Protein AF-A0AA36F2J8-F1 (afdb_monomer)

InterPro domains:
  IPR000595 Cyclic nucleotide-binding domain [PF00027] (8-56)
  IPR000595 Cyclic nucleotide-binding domain [PS50042] (1-52)
  IPR014710 RmlC-like jelly roll fold [G3DSA:2.60.120.10] (3-71)
  IPR018490 Cyclic nucleotide-binding domain superfamily [SSF51206] (6-64)

Structure (mmCIF, N/CA/C/O backbone):
data_AF-A0AA36F2J8-F1
#
_entry.id   AF-A0AA36F2J8-F1
#
loop_
_atom_site.group_PDB
_atom_site.id
_atom_site.type_symbol
_atom_site.label_atom_id
_atom_site.label_alt_id
_atom_site.label_comp_id
_atom_site.label_asym_id
_atom_site.label_entity_id
_atom_site.label_seq_id
_atom_site.pdbx_PDB_i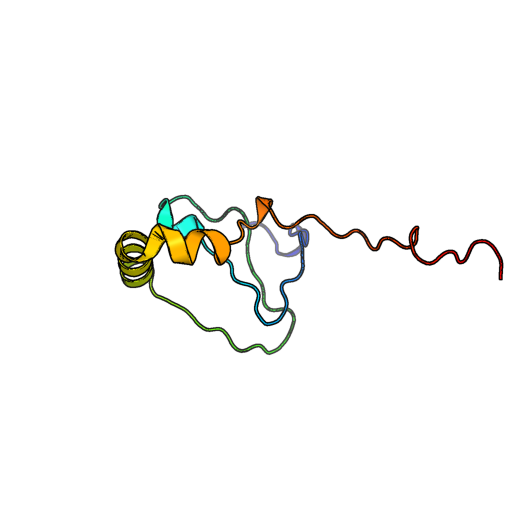ns_code
_atom_site.Cartn_x
_atom_site.Cartn_y
_atom_site.Cartn_z
_atom_site.occupancy
_atom_site.B_iso_or_equiv
_atom_site.auth_seq_id
_atom_site.auth_comp_id
_atom_site.auth_asym_id
_atom_site.auth_atom_id
_atom_site.pdbx_PDB_model_num
ATOM 1 N N . MET A 1 1 ? 22.430 8.380 -1.273 1.00 44.78 1 MET A N 1
ATOM 2 C CA . MET A 1 1 ? 21.251 8.028 -2.091 1.00 44.78 1 MET A CA 1
ATOM 3 C C . MET A 1 1 ? 21.402 6.566 -2.439 1.00 44.78 1 MET A C 1
ATOM 5 O O . MET A 1 1 ? 22.439 6.236 -2.993 1.00 44.78 1 MET A O 1
ATOM 9 N N . LEU A 1 2 ? 20.462 5.706 -2.046 1.00 50.56 2 LEU A N 1
ATOM 10 C CA . LEU A 1 2 ? 20.464 4.321 -2.527 1.00 50.56 2 LEU A CA 1
ATOM 11 C C . LEU A 1 2 ? 20.163 4.357 -4.028 1.00 50.56 2 LEU A C 1
ATOM 13 O O . LEU A 1 2 ? 19.231 5.055 -4.441 1.00 50.56 2 LEU A O 1
ATOM 17 N N . GLY A 1 3 ? 20.998 3.703 -4.831 1.00 55.41 3 GLY A N 1
ATOM 18 C CA . GLY A 1 3 ? 20.766 3.576 -6.264 1.00 55.41 3 GLY A CA 1
ATOM 19 C C . GLY A 1 3 ? 19.568 2.665 -6.508 1.00 55.41 3 GLY A C 1
ATOM 20 O O . GLY A 1 3 ? 19.292 1.769 -5.715 1.00 55.41 3 GLY A O 1
ATOM 21 N N . VAL A 1 4 ? 18.846 2.876 -7.608 1.00 60.44 4 VAL A N 1
ATOM 22 C CA . VAL A 1 4 ? 17.727 1.999 -8.009 1.00 60.44 4 VAL A CA 1
ATOM 23 C C . VAL A 1 4 ? 18.192 0.540 -8.181 1.00 60.44 4 VAL A C 1
ATOM 25 O O . VAL A 1 4 ? 17.394 -0.373 -8.010 1.00 60.44 4 VAL A O 1
ATOM 28 N N . GLU A 1 5 ? 19.486 0.319 -8.433 1.00 61.47 5 GLU A N 1
ATOM 29 C CA . GLU A 1 5 ? 20.117 -1.004 -8.562 1.00 61.47 5 GLU A CA 1
ATOM 30 C C . GLU A 1 5 ? 20.150 -1.824 -7.258 1.00 61.47 5 GLU A C 1
ATOM 32 O O . GLU A 1 5 ? 20.291 -3.042 -7.317 1.00 61.47 5 GLU A O 1
ATOM 37 N N . ASP A 1 6 ? 19.942 -1.195 -6.094 1.00 79.88 6 ASP A N 1
ATOM 38 C CA . ASP A 1 6 ? 19.853 -1.891 -4.799 1.00 79.88 6 ASP A CA 1
ATOM 39 C C . ASP A 1 6 ? 18.413 -2.329 -4.451 1.00 79.88 6 ASP A C 1
ATOM 41 O O . ASP A 1 6 ? 18.157 -2.871 -3.371 1.00 79.88 6 ASP A O 1
ATOM 45 N N . LEU A 1 7 ? 17.435 -2.067 -5.328 1.00 81.25 7 LEU A N 1
ATOM 46 C CA . LEU A 1 7 ? 16.034 -2.401 -5.081 1.00 81.25 7 LEU A CA 1
ATOM 47 C C . LEU A 1 7 ? 15.717 -3.828 -5.534 1.00 81.25 7 LEU A C 1
ATOM 49 O O . LEU A 1 7 ? 15.866 -4.185 -6.699 1.00 81.25 7 LEU A O 1
ATOM 53 N N . VAL A 1 8 ? 15.187 -4.627 -4.609 1.00 88.88 8 VAL A N 1
ATOM 54 C CA . VAL A 1 8 ? 14.653 -5.963 -4.897 1.00 88.88 8 VAL A CA 1
ATOM 55 C C . VAL A 1 8 ? 13.129 -5.903 -4.947 1.00 88.88 8 VAL A C 1
ATOM 57 O O . VAL A 1 8 ? 12.485 -5.406 -4.019 1.00 88.88 8 VAL A O 1
ATOM 60 N N . THR A 1 9 ? 12.533 -6.443 -6.011 1.00 89.88 9 THR A N 1
ATOM 61 C CA . THR A 1 9 ? 11.075 -6.578 -6.122 1.00 89.88 9 THR A CA 1
ATOM 62 C C . THR A 1 9 ? 10.565 -7.628 -5.137 1.00 89.88 9 THR A C 1
ATOM 64 O O . THR A 1 9 ? 10.873 -8.810 -5.264 1.00 89.88 9 THR A O 1
ATOM 67 N N . LEU A 1 10 ? 9.757 -7.201 -4.163 1.00 89.88 10 LEU A N 1
ATOM 68 C CA . LEU A 1 10 ? 9.145 -8.101 -3.178 1.00 89.88 10 LEU A CA 1
ATOM 69 C C . LEU A 1 10 ? 7.918 -8.835 -3.744 1.00 89.88 10 LEU A C 1
ATOM 71 O O . LEU A 1 10 ? 7.738 -10.026 -3.499 1.00 89.88 10 LEU A O 1
ATOM 75 N N . CYS A 1 11 ? 7.060 -8.116 -4.473 1.00 89.19 11 CYS A N 1
ATOM 76 C CA . CYS A 1 11 ? 5.853 -8.631 -5.122 1.00 89.19 11 CYS A CA 1
ATOM 77 C C . CYS A 1 11 ? 5.341 -7.645 -6.188 1.00 89.19 11 CYS A C 1
ATOM 79 O O . CYS A 1 11 ? 5.785 -6.495 -6.233 1.00 89.19 11 CYS A O 1
ATOM 81 N N . THR A 1 12 ? 4.384 -8.094 -7.003 1.00 91.25 12 THR A N 1
ATOM 82 C CA . THR A 1 12 ? 3.645 -7.262 -7.965 1.00 91.25 12 THR A CA 1
ATOM 83 C C . THR A 1 12 ? 2.186 -7.176 -7.531 1.00 91.25 12 THR A C 1
ATOM 85 O O . THR A 1 12 ? 1.591 -8.187 -7.164 1.00 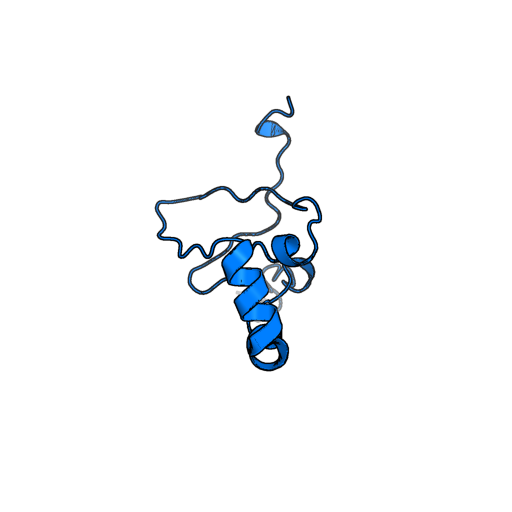91.25 12 THR A O 1
ATOM 88 N N . LEU A 1 13 ? 1.611 -5.973 -7.565 1.00 92.12 13 LEU A N 1
ATOM 89 C CA . LEU A 1 13 ? 0.217 -5.724 -7.191 1.00 92.12 13 LEU A CA 1
ATOM 90 C C . LEU A 1 13 ? -0.641 -5.604 -8.454 1.00 92.12 13 LEU A C 1
ATOM 92 O O . LEU A 1 13 ? -0.276 -4.880 -9.377 1.00 92.12 13 LEU A O 1
ATOM 96 N N . GLY A 1 14 ? -1.774 -6.308 -8.487 1.00 90.81 14 GLY A N 1
ATOM 97 C CA . GLY A 1 14 ? -2.724 -6.279 -9.603 1.00 90.81 14 GLY A CA 1
ATOM 98 C C . GLY A 1 14 ? -3.971 -5.440 -9.314 1.00 90.81 14 GLY A C 1
ATOM 99 O O . GLY A 1 14 ? -4.179 -4.961 -8.195 1.00 90.81 14 GLY A O 1
ATOM 100 N N . THR A 1 15 ? -4.839 -5.301 -10.315 1.00 91.94 15 THR A N 1
ATOM 101 C CA . THR A 1 15 ? -6.145 -4.635 -10.185 1.00 91.94 15 THR A CA 1
ATOM 102 C C . THR A 1 15 ? -6.954 -5.201 -9.015 1.00 91.94 15 THR A C 1
ATOM 104 O O . THR A 1 15 ? -6.996 -6.409 -8.802 1.00 91.94 15 THR A O 1
ATOM 107 N N . GLY A 1 16 ? -7.599 -4.319 -8.246 1.00 88.50 16 GLY A N 1
ATOM 108 C CA . GLY A 1 16 ? -8.368 -4.687 -7.051 1.00 88.50 16 GLY A CA 1
ATOM 109 C C . GLY A 1 16 ? -7.533 -4.833 -5.774 1.00 88.50 16 GLY A C 1
ATOM 110 O O . GLY A 1 16 ? -8.105 -4.962 -4.695 1.00 88.50 16 GLY A O 1
ATOM 111 N N . THR A 1 17 ? -6.201 -4.758 -5.864 1.00 89.31 17 THR A N 1
ATOM 112 C CA . THR A 1 17 ? -5.320 -4.794 -4.688 1.00 89.31 17 THR A CA 1
ATOM 113 C C . THR A 1 17 ? -5.250 -3.429 -4.008 1.00 89.31 17 THR A C 1
ATOM 115 O O . THR A 1 17 ? -5.087 -2.401 -4.664 1.00 89.31 17 THR A O 1
ATOM 118 N N . THR A 1 18 ? -5.305 -3.414 -2.678 1.00 90.25 18 THR A N 1
ATOM 119 C CA . THR A 1 18 ? -5.081 -2.216 -1.854 1.00 90.25 18 THR A CA 1
ATOM 120 C C . THR A 1 18 ? -3.707 -2.261 -1.187 1.00 90.25 18 THR A C 1
ATOM 122 O O . THR A 1 18 ? -3.245 -3.337 -0.819 1.00 90.25 18 THR A O 1
ATOM 125 N N . PHE A 1 19 ? -3.073 -1.107 -0.969 1.00 90.44 19 PHE A N 1
ATOM 126 C CA . PHE A 1 19 ? -1.808 -0.986 -0.231 1.00 90.44 19 PHE A CA 1
ATOM 127 C C . PHE A 1 19 ? -1.710 0.377 0.473 1.00 90.44 19 PHE A C 1
ATOM 129 O O . PHE A 1 19 ? -2.461 1.301 0.157 1.00 90.44 19 PHE A O 1
ATOM 136 N N . GLY A 1 20 ? -0.754 0.534 1.396 1.00 89.38 20 GLY A N 1
ATOM 137 C CA . GLY A 1 20 ? -0.454 1.827 2.028 1.00 89.38 20 GLY A CA 1
ATOM 138 C C . GLY A 1 20 ? -1.138 2.041 3.379 1.00 89.38 20 GLY A C 1
ATOM 139 O O . GLY A 1 20 ? -1.251 3.171 3.847 1.00 89.38 20 GLY A O 1
ATOM 140 N N . GLU A 1 21 ? -1.543 0.960 4.036 1.00 87.50 21 GLU A N 1
ATOM 141 C CA . GLU A 1 21 ? -2.186 0.910 5.347 1.00 87.50 21 GLU A CA 1
ATOM 142 C C . GLU A 1 21 ? -1.352 1.529 6.478 1.00 87.50 21 GLU A C 1
ATOM 144 O O . GLU A 1 21 ? -1.895 1.913 7.515 1.00 87.50 21 GLU A O 1
ATOM 149 N N . SER A 1 22 ? -0.039 1.694 6.274 1.00 88.50 22 SER A N 1
ATOM 150 C CA . SER A 1 22 ? 0.870 2.271 7.270 1.00 88.50 22 SER A CA 1
ATOM 151 C C . SER A 1 22 ? 0.446 3.674 7.726 1.00 88.50 22 SER A C 1
ATOM 153 O O . SER A 1 22 ? 0.732 4.055 8.863 1.00 88.50 22 SER A O 1
ATOM 155 N N . VAL A 1 23 ? -0.312 4.404 6.895 1.00 88.38 23 VAL A N 1
ATOM 156 C CA . VAL A 1 23 ? -0.878 5.727 7.209 1.00 88.38 23 VAL A CA 1
ATOM 157 C C . VAL A 1 23 ? -1.835 5.725 8.407 1.00 88.38 23 VAL A C 1
ATOM 159 O O . VAL A 1 23 ? -2.040 6.777 9.010 1.00 88.38 23 VAL A O 1
ATOM 162 N N . LEU A 1 24 ? -2.410 4.576 8.783 1.00 87.38 24 LEU A N 1
ATOM 163 C CA . LEU A 1 24 ? -3.236 4.449 9.992 1.00 87.38 24 LEU A CA 1
ATOM 164 C C . LEU A 1 24 ? -2.402 4.509 11.272 1.00 87.38 24 LEU A C 1
ATOM 166 O O . LEU A 1 24 ? -2.899 4.914 12.316 1.00 87.38 24 LEU A O 1
ATOM 170 N N . THR A 1 25 ? -1.136 4.104 11.188 1.00 86.00 25 THR A N 1
ATOM 171 C CA . THR A 1 25 ? -0.239 3.967 12.345 1.00 86.00 25 THR A CA 1
ATOM 172 C C . THR A 1 25 ? 0.820 5.062 12.427 1.00 86.00 25 THR A C 1
ATOM 174 O O . THR A 1 25 ? 1.640 5.031 13.338 1.00 86.00 25 THR A O 1
ATOM 177 N N . ASP A 1 26 ? 0.847 5.981 11.454 1.00 85.75 26 ASP A N 1
ATOM 178 C CA . ASP A 1 26 ? 1.903 6.989 11.267 1.00 85.75 26 ASP A CA 1
ATOM 179 C C . ASP A 1 26 ? 3.332 6.402 11.227 1.00 85.75 26 ASP A C 1
ATOM 181 O O . ASP A 1 26 ? 4.323 7.111 11.403 1.00 85.75 26 ASP A O 1
ATOM 185 N N . LYS A 1 27 ? 3.461 5.098 10.948 1.00 86.56 27 LYS A N 1
ATOM 186 C CA . LYS A 1 27 ? 4.752 4.428 10.774 1.00 86.56 27 LYS A CA 1
ATOM 187 C C . LYS A 1 27 ? 5.308 4.671 9.364 1.00 86.56 27 LYS A C 1
ATOM 189 O O . LYS A 1 27 ? 4.530 4.768 8.405 1.00 86.56 27 LYS A O 1
ATOM 194 N N . PRO A 1 28 ? 6.645 4.712 9.203 1.00 88.50 28 PRO A N 1
ATOM 195 C CA . PRO A 1 28 ? 7.277 4.743 7.8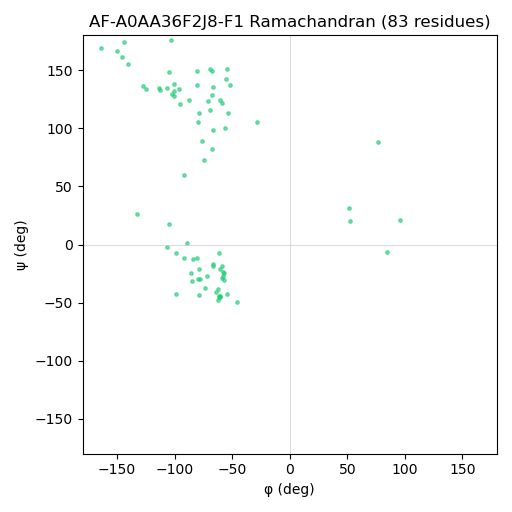87 1.00 88.50 28 PRO A CA 1
ATOM 196 C C . PRO A 1 28 ? 6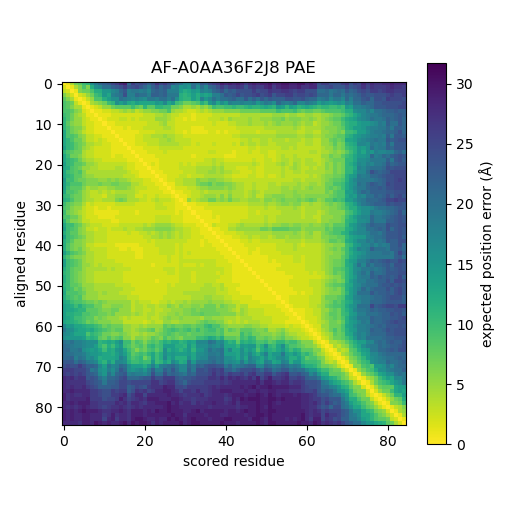.814 3.584 6.995 1.00 88.50 28 PRO A C 1
ATOM 198 O O . PRO A 1 28 ? 6.481 2.502 7.478 1.00 88.50 28 PRO A O 1
ATOM 201 N N . ARG A 1 29 ? 6.819 3.796 5.676 1.00 86.81 29 ARG A N 1
ATOM 202 C CA . ARG A 1 29 ? 6.524 2.733 4.704 1.00 86.81 29 ARG A CA 1
ATOM 203 C C . ARG A 1 29 ? 7.625 1.674 4.740 1.00 86.81 29 ARG A C 1
ATOM 205 O O . ARG A 1 29 ? 8.802 2.015 4.735 1.00 86.81 29 ARG A O 1
ATOM 212 N N . HIS A 1 30 ? 7.234 0.402 4.742 1.00 83.81 30 HIS A N 1
ATOM 213 C CA . HIS A 1 30 ? 8.178 -0.721 4.758 1.00 83.81 30 HIS A CA 1
ATOM 214 C C . HIS A 1 30 ? 8.787 -1.019 3.378 1.00 83.81 30 HIS A C 1
ATOM 216 O O . HIS A 1 30 ? 9.834 -1.651 3.299 1.00 83.81 30 HIS A O 1
ATOM 222 N N . ALA A 1 31 ? 8.133 -0.581 2.300 1.00 88.81 31 ALA A N 1
ATOM 223 C CA . ALA A 1 31 ? 8.568 -0.799 0.926 1.00 88.81 31 ALA A CA 1
ATOM 224 C C . ALA A 1 31 ? 8.216 0.404 0.039 1.00 88.81 31 ALA A C 1
ATOM 226 O O . ALA A 1 31 ? 7.336 1.208 0.370 1.00 88.81 31 ALA A O 1
ATOM 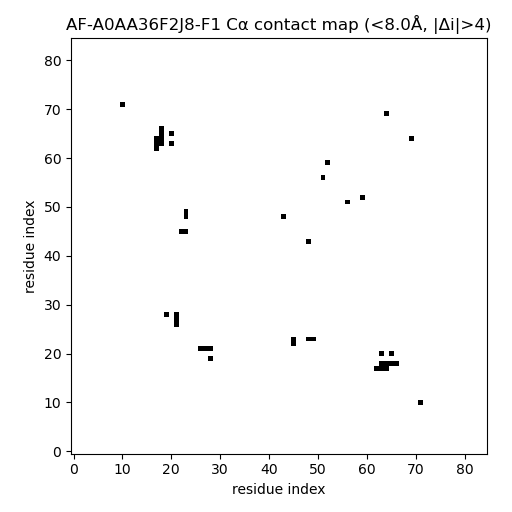227 N N . THR A 1 32 ? 8.892 0.496 -1.104 1.00 89.81 32 THR A N 1
ATOM 228 C CA . THR A 1 32 ? 8.591 1.456 -2.171 1.00 89.81 32 THR A CA 1
ATOM 229 C C . THR A 1 32 ? 7.716 0.778 -3.218 1.00 89.81 32 THR A C 1
ATOM 231 O O . THR A 1 32 ? 8.019 -0.333 -3.643 1.00 89.81 32 THR A O 1
ATOM 234 N N . VAL A 1 33 ? 6.648 1.449 -3.649 1.00 92.06 33 VAL A N 1
ATOM 235 C CA . VAL A 1 33 ? 5.803 0.990 -4.759 1.00 92.06 33 VAL A CA 1
ATOM 236 C C . VAL A 1 33 ? 6.192 1.768 -6.007 1.00 92.06 33 VAL A C 1
ATOM 238 O O . VAL A 1 33 ? 6.237 2.998 -5.979 1.00 9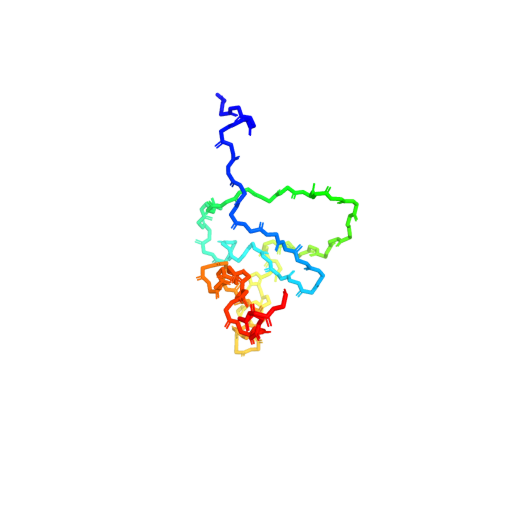2.06 33 VAL A O 1
ATOM 241 N N . VAL A 1 34 ? 6.474 1.044 -7.086 1.00 92.44 34 VAL A N 1
ATOM 242 C CA . VAL A 1 34 ? 6.809 1.596 -8.401 1.00 92.44 34 VAL A CA 1
ATOM 243 C C . VAL A 1 34 ? 5.845 0.988 -9.412 1.00 92.44 34 VAL A C 1
ATOM 245 O O . VAL A 1 34 ? 5.598 -0.215 -9.383 1.00 92.44 34 VAL A O 1
ATOM 248 N N . THR A 1 35 ? 5.276 1.817 -10.281 1.00 94.44 35 THR A N 1
ATOM 249 C CA . THR A 1 35 ? 4.404 1.358 -11.366 1.00 94.44 35 THR A CA 1
ATOM 250 C C . THR A 1 35 ? 5.238 0.639 -12.423 1.00 94.44 35 THR A C 1
ATOM 252 O O . THR A 1 35 ? 6.179 1.233 -12.949 1.00 94.44 35 THR A O 1
ATOM 255 N N . SER A 1 36 ? 4.907 -0.618 -12.733 1.00 91.44 36 SER A N 1
ATOM 256 C CA . SER A 1 36 ? 5.563 -1.375 -13.811 1.00 91.44 36 SER A CA 1
ATOM 257 C C . SER A 1 36 ? 5.055 -0.985 -15.199 1.00 91.44 36 SER A C 1
ATOM 259 O O . SER A 1 36 ? 5.822 -1.028 -16.151 1.00 91.44 36 SER A O 1
ATOM 261 N N . ASP A 1 37 ? 3.790 -0.564 -15.285 1.00 92.81 37 ASP A N 1
ATOM 262 C CA . ASP A 1 37 ? 3.087 -0.157 -16.505 1.00 92.81 37 ASP A CA 1
ATOM 263 C C . ASP A 1 37 ? 2.132 1.011 -16.212 1.00 92.81 37 ASP A C 1
ATOM 265 O O . ASP A 1 37 ? 1.940 1.403 -15.055 1.00 92.81 37 ASP A O 1
ATOM 269 N N . PHE A 1 38 ? 1.501 1.562 -17.256 1.00 95.50 38 PHE A N 1
ATOM 270 C CA . PHE A 1 38 ? 0.416 2.532 -17.098 1.00 95.50 38 PHE A CA 1
ATOM 271 C C . PHE A 1 38 ? -0.737 1.918 -16.298 1.00 95.50 38 PHE A C 1
ATOM 273 O O . PHE A 1 38 ? -1.319 0.910 -16.697 1.00 95.50 38 PHE A O 1
ATOM 280 N N . CYS A 1 39 ? -1.088 2.546 -15.179 1.00 94.94 39 CYS A N 1
ATOM 281 C CA . CYS A 1 39 ? -2.176 2.101 -14.320 1.00 94.94 39 CYS A CA 1
ATOM 282 C C . CYS A 1 39 ? -2.976 3.281 -13.774 1.00 94.94 39 CYS A C 1
ATOM 284 O O . CYS A 1 39 ? -2.455 4.384 -13.598 1.00 94.94 39 CYS A O 1
ATOM 286 N N . GLU A 1 40 ? -4.228 3.014 -13.430 1.00 96.50 40 GLU A N 1
ATOM 287 C CA . GLU A 1 40 ? -5.093 3.953 -12.727 1.00 96.50 40 GLU A CA 1
ATOM 288 C C . GLU A 1 40 ? -5.135 3.596 -11.240 1.00 96.50 40 GLU A C 1
ATOM 290 O O . GLU A 1 40 ? -5.211 2.424 -10.869 1.00 96.50 40 GLU A O 1
ATOM 295 N N . LEU A 1 41 ? -5.073 4.611 -10.377 1.00 96.06 41 LEU A N 1
ATOM 296 C CA . LEU A 1 41 ? -5.063 4.438 -8.927 1.00 96.06 41 LEU A CA 1
ATOM 297 C C . LEU A 1 41 ? -6.152 5.292 -8.288 1.00 96.06 41 LEU A C 1
ATOM 299 O O . LEU A 1 41 ? -6.288 6.477 -8.590 1.00 96.06 41 LEU A O 1
ATOM 303 N N . ILE A 1 42 ? -6.872 4.704 -7.335 1.00 95.38 42 ILE A N 1
ATOM 304 C CA . ILE A 1 42 ? -7.765 5.440 -6.441 1.00 95.38 42 ILE A CA 1
ATOM 305 C C . ILE A 1 42 ? -6.993 5.735 -5.161 1.00 95.38 42 ILE A C 1
ATOM 307 O O . ILE A 1 42 ? -6.524 4.827 -4.475 1.00 95.38 42 ILE A O 1
ATOM 311 N N . ARG A 1 43 ? -6.864 7.021 -4.833 1.00 94.88 43 ARG A N 1
ATOM 312 C CA . ARG A 1 43 ? -6.184 7.485 -3.624 1.00 94.88 43 ARG A CA 1
ATOM 313 C C . ARG A 1 43 ? -7.184 8.117 -2.666 1.00 94.88 43 ARG A C 1
ATOM 315 O O . ARG A 1 43 ? -7.942 8.998 -3.051 1.00 94.88 43 ARG A O 1
ATOM 322 N N . VAL A 1 44 ? -7.090 7.730 -1.397 1.00 93.94 44 VAL A N 1
ATOM 323 C CA . VAL A 1 44 ? -7.745 8.412 -0.275 1.00 93.94 44 VAL A CA 1
ATOM 324 C C . VAL A 1 44 ? -6.675 9.168 0.513 1.00 93.94 44 VAL A C 1
ATOM 326 O O . VAL A 1 44 ? -5.586 8.639 0.751 1.00 93.94 44 VAL A O 1
ATOM 329 N N . GLU A 1 45 ? -6.933 10.420 0.892 1.00 94.62 45 GLU A N 1
ATOM 330 C CA . GLU A 1 45 ? -6.004 11.159 1.750 1.00 94.62 45 GLU A CA 1
ATOM 331 C C . GLU A 1 45 ? -5.940 10.547 3.151 1.00 94.62 45 GLU A C 1
ATOM 333 O O . GLU A 1 45 ? -6.927 10.024 3.661 1.00 94.62 45 GLU A O 1
ATOM 338 N N . GLN A 1 46 ? -4.787 10.658 3.816 1.00 93.19 46 GLN A N 1
ATOM 339 C CA . GLN A 1 46 ? -4.588 10.073 5.145 1.00 93.19 46 GLN A CA 1
ATOM 340 C C . GLN A 1 46 ? -5.648 10.523 6.159 1.00 93.19 46 GLN A C 1
ATOM 342 O O . GLN A 1 46 ? -6.143 9.699 6.924 1.00 93.19 46 GLN A O 1
ATOM 347 N N . LYS A 1 47 ? -5.997 11.817 6.168 1.00 94.25 47 LYS A N 1
ATOM 348 C CA . LYS A 1 47 ? -6.992 12.371 7.097 1.00 94.25 47 LYS A CA 1
ATOM 349 C C . LYS A 1 47 ? -8.361 11.707 6.904 1.00 94.25 47 LYS A C 1
ATOM 351 O O . LYS A 1 47 ? -8.985 11.288 7.873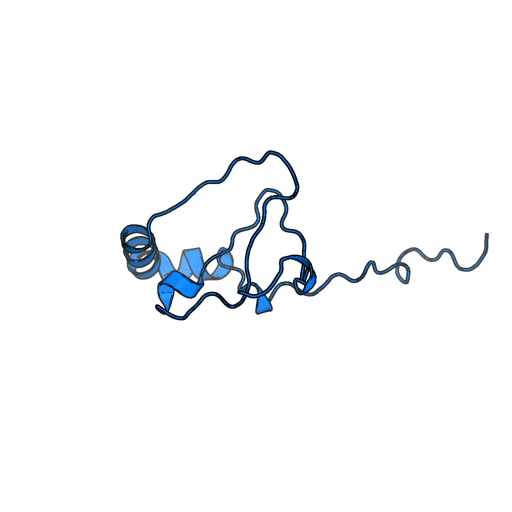 1.00 94.25 47 LYS A O 1
ATOM 356 N N . ASP A 1 48 ? -8.770 11.531 5.650 1.00 94.94 48 ASP A N 1
ATOM 357 C CA . ASP A 1 48 ? -10.064 10.956 5.295 1.00 94.94 48 ASP A CA 1
ATOM 358 C C . ASP A 1 48 ? -10.055 9.448 5.544 1.00 94.94 48 ASP A C 1
ATOM 360 O O . ASP A 1 48 ? -11.022 8.893 6.057 1.00 94.94 48 ASP A O 1
ATOM 364 N N . PHE A 1 49 ? -8.926 8.787 5.279 1.00 93.00 49 PHE A N 1
ATOM 365 C CA . PHE A 1 49 ? -8.755 7.367 5.557 1.00 93.00 49 PHE A CA 1
ATOM 366 C C . PHE A 1 49 ? -8.831 7.051 7.055 1.00 93.00 49 PHE A C 1
ATOM 368 O O . PHE A 1 49 ? -9.484 6.081 7.432 1.00 93.00 49 PHE A O 1
ATOM 375 N N . LYS A 1 50 ? -8.235 7.890 7.917 1.00 91.69 50 LYS A N 1
ATOM 376 C CA . LYS A 1 50 ? -8.360 7.759 9.379 1.00 91.69 50 LYS A CA 1
ATOM 377 C C . LYS A 1 50 ? -9.822 7.892 9.823 1.00 91.69 50 LYS A C 1
ATOM 379 O O . LYS A 1 50 ? -10.304 7.036 10.558 1.00 91.69 50 LYS A O 1
ATOM 384 N N . ILE A 1 51 ? -10.555 8.877 9.294 1.00 94.19 51 ILE A N 1
ATOM 385 C CA . ILE A 1 51 ? -11.991 9.056 9.582 1.00 94.19 51 ILE A CA 1
ATOM 386 C C . ILE A 1 51 ? -12.810 7.838 9.125 1.00 94.19 51 ILE A C 1
ATOM 388 O O . ILE A 1 51 ? -13.687 7.369 9.854 1.00 94.19 51 ILE A O 1
ATOM 392 N N . LEU A 1 52 ? -12.547 7.320 7.920 1.00 92.25 52 LEU A N 1
ATOM 393 C CA . LEU A 1 52 ? -13.229 6.137 7.390 1.00 92.25 52 LEU A CA 1
ATOM 394 C C . LEU A 1 52 ? -12.972 4.905 8.261 1.00 92.25 52 LEU A C 1
ATOM 396 O O . LEU A 1 52 ? -13.925 4.198 8.595 1.00 92.25 52 LEU A O 1
ATOM 400 N N . TRP A 1 53 ? -11.714 4.693 8.657 1.00 90.25 53 TRP A N 1
ATOM 401 C CA . TRP A 1 53 ? -11.292 3.584 9.508 1.00 90.25 53 TRP A CA 1
ATOM 402 C C . TRP A 1 53 ? -11.943 3.632 10.889 1.00 90.25 53 TRP A C 1
ATOM 404 O O . TRP A 1 53 ? -12.498 2.633 11.333 1.00 90.25 53 TRP A O 1
ATOM 414 N N . GLU A 1 54 ? -11.940 4.789 11.551 1.00 91.75 54 GLU A N 1
ATOM 415 C CA . GLU A 1 54 ? -12.549 4.951 12.877 1.00 91.75 54 GLU A CA 1
ATOM 416 C C . GLU A 1 54 ? -14.059 4.686 12.862 1.00 91.75 54 GLU A C 1
ATOM 418 O O . GLU A 1 54 ? -14.590 4.074 13.787 1.00 91.75 54 GLU A O 1
ATOM 423 N N . ARG A 1 55 ? -14.756 5.106 11.799 1.00 94.06 55 ARG A N 1
ATOM 424 C CA . ARG A 1 55 ? -16.214 4.943 11.675 1.00 94.06 55 ARG A CA 1
ATOM 425 C C . ARG A 1 55 ? -16.646 3.542 11.242 1.00 94.06 55 ARG A C 1
ATOM 427 O O . ARG A 1 55 ? -17.751 3.125 11.578 1.00 94.06 55 ARG A O 1
ATOM 434 N N . ASN A 1 56 ? -15.817 2.834 10.475 1.00 92.25 56 ASN A N 1
ATOM 435 C CA . ASN A 1 56 ? -16.219 1.612 9.767 1.00 92.25 56 ASN A CA 1
ATOM 436 C C . ASN A 1 56 ? -15.234 0.453 9.948 1.00 92.25 56 ASN A C 1
ATOM 438 O O . ASN A 1 56 ? -15.148 -0.418 9.082 1.00 92.25 56 ASN A O 1
ATOM 442 N N . LYS A 1 57 ? -14.484 0.438 11.053 1.00 86.69 57 LYS A N 1
ATOM 443 C CA . LYS A 1 57 ? -13.390 -0.509 11.303 1.00 86.69 57 LYS A CA 1
ATOM 444 C C . LYS A 1 57 ? -13.754 -1.959 10.966 1.00 86.69 57 LYS A C 1
ATOM 446 O O . LYS A 1 57 ? -13.058 -2.595 10.184 1.00 86.69 57 LYS A O 1
ATOM 451 N N . GLN A 1 58 ? -14.900 -2.433 11.454 1.00 87.31 58 GLN A N 1
ATOM 452 C CA . GLN A 1 58 ? -15.406 -3.792 11.224 1.00 87.31 58 GLN A CA 1
ATOM 453 C C . GLN A 1 58 ? -15.618 -4.155 9.744 1.00 87.31 58 GLN A C 1
ATOM 455 O O . GLN A 1 58 ? -15.519 -5.321 9.380 1.00 87.31 58 GLN A O 1
ATOM 460 N N . LEU A 1 59 ? -15.919 -3.177 8.884 1.00 87.25 59 LEU A N 1
ATOM 461 C CA . LEU A 1 59 ? -16.090 -3.396 7.443 1.00 87.25 59 LEU A CA 1
ATOM 462 C C . LEU A 1 59 ? -14.747 -3.349 6.711 1.00 87.25 59 LEU A C 1
ATOM 464 O O . LEU A 1 59 ? -14.560 -4.022 5.702 1.00 87.25 59 LEU A O 1
ATOM 468 N N . MET A 1 60 ? -13.813 -2.541 7.212 1.00 84.75 60 MET A N 1
ATOM 469 C CA . MET A 1 60 ? -12.525 -2.302 6.568 1.00 84.75 60 MET A CA 1
ATOM 470 C C . MET A 1 60 ? -11.457 -3.334 6.931 1.00 84.75 60 MET A C 1
ATOM 472 O O . MET A 1 60 ? -10.547 -3.542 6.132 1.00 84.75 60 MET A O 1
ATOM 476 N N . GLU A 1 61 ? -11.558 -4.004 8.081 1.00 79.38 61 GLU A N 1
ATOM 477 C CA . GLU A 1 61 ? -10.614 -5.056 8.494 1.00 79.38 61 GLU A CA 1
ATOM 478 C C . GLU A 1 61 ? -10.501 -6.200 7.471 1.00 7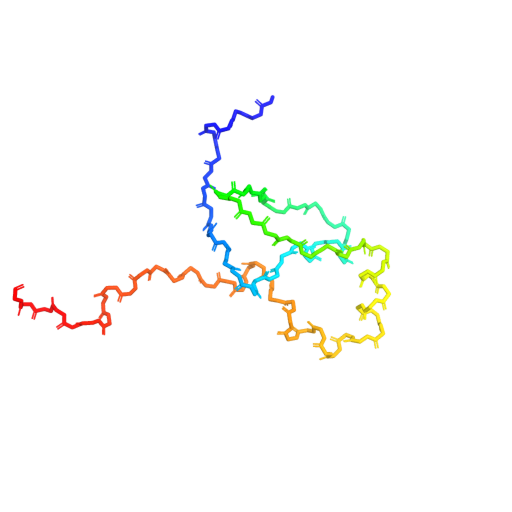9.38 61 GLU A C 1
ATOM 480 O O . GLU A 1 61 ? -9.424 -6.766 7.317 1.00 79.38 61 GLU A O 1
ATOM 485 N N . GLY A 1 62 ? -11.570 -6.506 6.726 1.00 74.75 62 GLY A N 1
ATOM 486 C CA . GLY A 1 62 ? -11.544 -7.505 5.648 1.00 74.75 62 GLY A CA 1
ATOM 487 C C . GLY A 1 62 ? -11.039 -6.987 4.295 1.00 74.75 62 GLY A C 1
ATOM 488 O O . GLY A 1 62 ? -10.777 -7.784 3.399 1.00 74.75 62 GLY A O 1
ATOM 489 N N . VAL A 1 63 ? -10.918 -5.667 4.130 1.00 77.06 63 VAL A N 1
ATOM 490 C CA . VAL A 1 63 ? -10.494 -5.015 2.877 1.00 77.06 63 VAL A CA 1
ATOM 491 C C . VAL A 1 63 ? -9.015 -4.663 2.932 1.00 77.06 63 VAL A C 1
ATOM 493 O O . VAL A 1 63 ? -8.284 -4.883 1.969 1.00 77.06 63 VAL A O 1
ATOM 496 N N . ILE A 1 64 ? -8.555 -4.145 4.073 1.00 75.50 64 ILE A N 1
ATOM 497 C CA . ILE A 1 64 ? -7.141 -3.872 4.298 1.00 75.50 64 ILE A CA 1
ATOM 498 C C . ILE A 1 64 ? -6.450 -5.203 4.576 1.00 75.50 64 ILE A C 1
ATOM 500 O O . ILE A 1 64 ? -6.329 -5.627 5.720 1.00 75.50 64 ILE A O 1
ATOM 504 N N . THR A 1 65 ? -5.984 -5.857 3.517 1.00 64.62 65 THR A N 1
ATOM 505 C CA . THR A 1 65 ? -5.045 -6.971 3.648 1.00 64.62 65 THR A CA 1
ATOM 506 C C . THR A 1 65 ? -3.659 -6.372 3.877 1.00 64.62 65 THR A C 1
ATOM 508 O O . THR A 1 65 ? -3.149 -5.709 2.972 1.00 64.62 65 THR A O 1
ATOM 511 N N . PRO A 1 66 ? -3.036 -6.551 5.058 1.00 60.84 66 PRO A N 1
ATOM 512 C CA . PRO A 1 66 ? -1.672 -6.091 5.273 1.00 60.84 66 PRO A CA 1
ATOM 513 C C . PRO A 1 66 ? -0.754 -6.687 4.208 1.00 60.84 66 PRO A C 1
ATOM 515 O O . PRO A 1 66 ? -0.895 -7.863 3.864 1.00 60.84 66 PRO A O 1
ATOM 518 N N . LEU A 1 67 ? 0.230 -5.928 3.724 1.00 56.28 67 LEU A N 1
ATOM 519 C CA . LEU A 1 67 ? 1.193 -6.467 2.753 1.00 56.28 67 LEU A CA 1
ATOM 520 C C . LEU A 1 67 ? 1.934 -7.698 3.322 1.00 56.28 67 LEU A C 1
ATOM 522 O O . LEU A 1 67 ? 2.332 -8.592 2.585 1.00 56.28 67 LEU A O 1
ATOM 526 N N . SER A 1 68 ? 2.062 -7.780 4.652 1.00 53.12 68 SER A N 1
ATOM 527 C CA . SER A 1 68 ? 2.591 -8.946 5.373 1.00 53.12 68 SER A CA 1
ATOM 528 C C . SER A 1 68 ? 1.706 -10.196 5.296 1.00 53.12 68 SER A C 1
ATOM 530 O O . SER A 1 68 ? 2.178 -11.296 5.575 1.00 53.12 68 SER A O 1
ATOM 532 N N . SER A 1 69 ? 0.430 -10.045 4.949 1.00 54.62 69 SER A N 1
ATOM 533 C CA . SER A 1 69 ? -0.531 -11.134 4.771 1.00 54.62 69 SER A CA 1
ATOM 534 C C . SER A 1 69 ? -0.592 -11.644 3.331 1.00 54.62 69 SER A C 1
ATOM 536 O O . SER A 1 69 ? -1.143 -12.724 3.108 1.00 54.62 69 SER A O 1
ATOM 538 N N . LEU A 1 70 ? 0.007 -10.931 2.366 1.00 54.03 70 LEU A N 1
ATOM 539 C CA . LEU A 1 70 ? 0.239 -11.460 1.024 1.00 54.03 70 LEU A CA 1
ATOM 540 C C . LEU A 1 70 ? 1.250 -12.603 1.137 1.00 54.03 70 LEU A C 1
ATOM 542 O O . LEU A 1 70 ? 2.461 -12.401 1.225 1.00 54.03 70 LEU A O 1
ATOM 546 N N . LYS A 1 71 ? 0.744 -13.837 1.154 1.00 42.00 71 LYS A N 1
ATOM 547 C CA . LYS A 1 71 ? 1.587 -15.006 0.928 1.00 42.00 71 LYS A CA 1
ATOM 548 C C . LYS A 1 71 ? 2.187 -14.845 -0.461 1.00 42.00 71 LYS A C 1
ATOM 550 O O . LYS A 1 71 ? 1.453 -14.691 -1.432 1.00 42.00 71 LYS A O 1
ATOM 555 N N . THR A 1 72 ? 3.512 -14.889 -0.559 1.00 40.34 72 THR A N 1
ATOM 556 C CA . THR A 1 72 ? 4.184 -15.119 -1.834 1.00 40.34 72 THR A CA 1
ATOM 557 C C . THR A 1 72 ? 3.637 -16.430 -2.387 1.00 40.34 72 THR A C 1
ATOM 559 O O . THR A 1 72 ? 4.055 -17.506 -1.957 1.00 40.34 72 THR A O 1
ATOM 562 N N . GLU A 1 73 ? 2.699 -16.368 -3.328 1.00 36.94 73 GLU A N 1
ATOM 563 C CA . GLU A 1 73 ? 2.470 -17.485 -4.230 1.00 36.94 73 GLU A CA 1
ATOM 564 C C . GLU A 1 73 ? 3.722 -17.577 -5.101 1.00 36.94 73 GLU A C 1
ATOM 566 O O . GLU A 1 73 ? 3.806 -17.056 -6.209 1.00 36.94 73 GLU A O 1
ATOM 571 N N . ARG A 1 74 ? 4.764 -18.225 -4.562 1.00 36.78 74 ARG A N 1
ATOM 572 C CA . ARG A 1 74 ? 5.715 -18.916 -5.418 1.00 36.78 74 ARG A CA 1
ATOM 573 C C . ARG A 1 74 ? 4.842 -19.826 -6.253 1.00 36.78 74 ARG A C 1
ATOM 575 O O . ARG A 1 74 ? 4.214 -20.708 -5.672 1.00 36.78 74 ARG A O 1
ATOM 582 N N . TYR A 1 75 ? 4.769 -19.559 -7.555 1.00 35.59 75 TYR A N 1
ATOM 583 C CA . TYR A 1 75 ? 4.166 -20.436 -8.544 1.00 35.59 75 TYR A CA 1
ATOM 584 C C . TYR A 1 75 ? 4.288 -21.887 -8.082 1.00 35.59 75 TYR A C 1
ATOM 586 O O . TYR A 1 75 ? 5.383 -22.458 -8.072 1.00 35.59 75 TYR A O 1
ATOM 594 N N . SER A 1 76 ? 3.172 -22.454 -7.623 1.00 36.78 76 SER A N 1
ATOM 595 C CA . SER A 1 76 ? 3.092 -23.862 -7.278 1.00 36.78 76 SER A CA 1
ATOM 596 C C . SER A 1 76 ? 3.046 -24.634 -8.591 1.00 36.78 76 SER A C 1
ATOM 598 O O . SER A 1 76 ? 2.022 -25.183 -8.986 1.00 36.78 76 SER A O 1
ATOM 600 N N . TRP A 1 77 ? 4.187 -24.699 -9.281 1.00 39.53 77 TRP A N 1
ATOM 601 C CA . TRP A 1 77 ? 4.417 -25.679 -10.342 1.00 39.53 77 TRP A CA 1
ATOM 602 C C . TRP A 1 77 ? 4.338 -27.118 -9.796 1.00 39.53 77 TRP A C 1
ATOM 604 O O . TRP A 1 77 ? 4.310 -28.070 -10.564 1.00 39.53 77 TRP A O 1
ATOM 614 N N . ALA A 1 78 ? 4.229 -27.292 -8.474 1.00 39.72 78 ALA A N 1
ATOM 615 C CA . ALA A 1 78 ? 3.968 -28.572 -7.831 1.00 39.72 78 ALA A CA 1
ATOM 616 C C . ALA A 1 78 ? 2.482 -29.000 -7.846 1.00 39.72 78 ALA A C 1
ATOM 618 O O . ALA A 1 78 ? 2.204 -30.157 -7.545 1.00 39.72 78 ALA A O 1
ATOM 619 N N . ALA A 1 79 ? 1.523 -28.128 -8.197 1.00 41.53 79 ALA A N 1
ATOM 620 C CA . ALA A 1 79 ? 0.090 -28.467 -8.153 1.00 41.53 79 ALA A CA 1
ATOM 621 C C . ALA A 1 79 ? -0.530 -28.876 -9.504 1.00 41.53 79 ALA A C 1
ATOM 623 O O . ALA A 1 79 ? -1.668 -29.338 -9.519 1.00 41.53 79 ALA A O 1
ATOM 624 N N . LEU A 1 80 ? 0.190 -28.757 -10.626 1.00 44.47 80 LEU A N 1
ATOM 625 C CA . LEU A 1 80 ? -0.325 -29.146 -11.950 1.00 44.47 80 LEU A CA 1
ATOM 626 C C . LEU A 1 80 ? 0.230 -30.459 -12.498 1.00 44.47 80 LEU A C 1
ATOM 628 O O . LEU A 1 80 ? 0.074 -30.719 -13.684 1.00 44.47 80 LEU A O 1
ATOM 632 N N . GLY A 1 81 ? 0.816 -31.314 -11.655 1.00 44.94 81 GLY A N 1
ATOM 633 C CA . GLY A 1 81 ? 0.928 -32.741 -11.973 1.00 44.94 81 GLY A CA 1
ATOM 634 C C . GLY A 1 81 ? 1.527 -33.081 -13.344 1.00 44.94 81 GLY A C 1
ATOM 635 O O . GLY A 1 81 ? 1.172 -34.109 -13.902 1.00 44.94 81 GLY A O 1
ATOM 636 N N . LEU A 1 82 ? 2.440 -32.271 -13.885 1.00 48.22 82 LEU A N 1
ATOM 637 C CA . LEU A 1 82 ? 3.260 -32.660 -15.035 1.00 48.22 82 LEU A CA 1
ATOM 638 C C . LEU A 1 82 ? 4.561 -33.272 -14.519 1.00 48.22 82 LEU A C 1
ATOM 640 O O . LEU A 1 82 ? 5.666 -32.799 -14.762 1.00 48.22 82 LEU A O 1
ATOM 644 N N . SER A 1 83 ? 4.397 -34.348 -13.750 1.00 49.94 83 SER A N 1
ATOM 645 C CA . SER A 1 83 ? 5.411 -35.387 -13.683 1.00 49.94 83 SER A CA 1
ATOM 646 C C . SER A 1 83 ? 5.212 -36.236 -14.935 1.00 49.94 83 SER A C 1
ATOM 648 O O . SER A 1 83 ? 4.275 -37.023 -14.984 1.00 49.94 83 SER A O 1
ATOM 650 N N . GLN A 1 84 ? 6.109 -36.068 -15.909 1.00 45.53 84 GLN A N 1
ATOM 651 C CA . GLN A 1 84 ? 6.225 -36.844 -17.152 1.00 45.53 84 GLN A CA 1
ATOM 652 C C . GLN A 1 84 ? 5.206 -36.516 -18.254 1.00 45.53 84 GLN A C 1
ATOM 654 O O . GLN A 1 84 ? 4.189 -37.189 -18.383 1.00 45.53 84 GLN A O 1
ATOM 659 N N . LEU A 1 85 ? 5.555 -35.537 -19.095 1.00 41.62 85 LEU A N 1
ATOM 660 C CA . LEU A 1 85 ? 5.548 -35.631 -20.563 1.00 41.62 85 LEU A CA 1
ATOM 661 C C . LEU A 1 85 ? 6.570 -34.637 -21.130 1.00 41.62 85 LEU A C 1
ATOM 663 O O . LEU A 1 85 ? 6.670 -33.526 -20.562 1.00 41.62 85 LEU A O 1
#

Foldseek 3Di:
DDDPVPDDDPDDDDPLADDDCCLLVVDDDPDDDDDPDDDDDDDDDSVVVNVCCVVPVVPCVVSPDYPVNPDPPPPCPVPPPPPDD

Solvent-accessible surface area (backbone atoms only — not comparable to full-atom values): 6224 Å² total; per-residue (Å²): 129,87,58,77,87,78,65,76,87,87,76,85,86,59,92,92,64,69,84,74,70,42,63,77,71,74,49,79,75,93,71,87,89,76,81,92,62,95,77,88,81,91,83,75,56,63,74,58,46,48,54,50,43,75,76,38,43,87,69,42,63,81,64,62,60,52,76,89,68,59,72,80,76,65,79,62,76,81,75,70,73,77,77,83,128

Mean predicted aligned error: 10.93 Å

Sequence (85 aa):
MLGVEDLVTLCTLGTGTTFGESVLTDKPRHATVVTSDFCELIRVEQKDFKILWERNKQLMEGVITPLSSLKTERYSWAALGLSQL

Secondary structure (DSSP, 8-state):
---GGG--------TT----GGGGTTPPPSS----SS--------HHHHHHHHHHHHHHHTTT---GGG-------TTSS-----

Radius of gyration: 17.18 Å; Cα contacts (8 Å, |Δi|>4): 22; chains: 1; bounding box: 38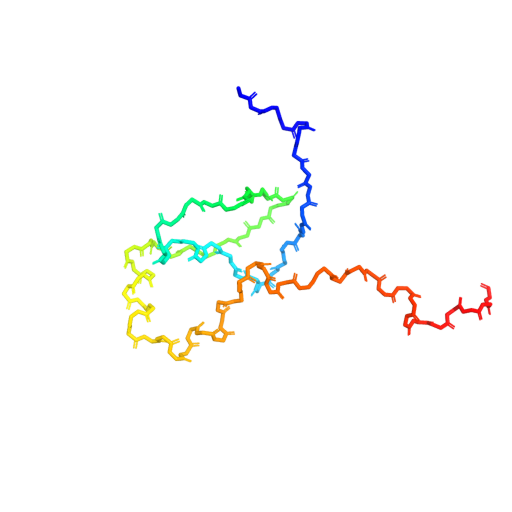×49×33 Å

Organism: Octopus vulgaris (NCBI:txid6645)

pLDDT: mean 76.71, std 20.26, range [35.59, 96.5]